Protein AF-A0A3D5URF9-F1 (afdb_monomer_lite)

Structure (mmCIF, N/CA/C/O backbone):
data_AF-A0A3D5URF9-F1
#
_entry.id   AF-A0A3D5URF9-F1
#
loop_
_atom_site.group_PDB
_atom_site.id
_atom_site.type_symbol
_atom_site.label_atom_id
_atom_site.label_alt_id
_atom_site.label_comp_id
_atom_site.label_asym_id
_atom_site.label_entity_id
_atom_site.label_seq_id
_atom_site.pdbx_PDB_ins_code
_atom_site.Cartn_x
_atom_site.Cartn_y
_atom_site.Cartn_z
_atom_site.occupancy
_atom_site.B_iso_or_equiv
_atom_site.auth_seq_id
_atom_site.auth_comp_id
_atom_site.auth_asym_id
_atom_site.auth_atom_id
_atom_site.pdbx_PDB_model_num
ATOM 1 N N . MET A 1 1 ? 2.522 15.341 -40.244 1.00 49.84 1 MET A N 1
ATOM 2 C CA . MET A 1 1 ? 2.214 15.568 -38.813 1.00 49.84 1 MET A CA 1
ATOM 3 C C . MET A 1 1 ? 0.710 15.482 -38.641 1.00 49.84 1 MET A C 1
ATOM 5 O O . MET A 1 1 ? 0.013 16.222 -39.317 1.00 49.84 1 MET A O 1
ATOM 9 N N . ILE A 1 2 ? 0.209 14.533 -37.845 1.00 49.81 2 ILE A N 1
ATOM 10 C CA . ILE A 1 2 ? -1.231 14.261 -37.708 1.00 49.81 2 ILE A CA 1
ATOM 11 C C . ILE A 1 2 ? -1.767 15.068 -36.507 1.00 49.81 2 ILE A C 1
ATOM 13 O O . ILE A 1 2 ? -1.452 14.713 -35.372 1.00 49.81 2 ILE A O 1
ATOM 17 N N . PRO A 1 3 ? -2.561 16.136 -36.717 1.00 61.56 3 PRO A N 1
ATOM 18 C CA . PRO A 1 3 ? -3.040 17.030 -35.650 1.00 61.56 3 PRO A CA 1
ATOM 19 C C . PRO A 1 3 ? -4.045 16.375 -34.685 1.00 61.56 3 PRO A C 1
ATOM 21 O O . PRO A 1 3 ? -4.420 16.955 -33.670 1.00 61.56 3 PRO A O 1
ATOM 24 N N . THR A 1 4 ? -4.486 15.152 -34.976 1.00 57.72 4 THR A N 1
ATOM 25 C CA . THR A 1 4 ? -5.473 14.411 -34.183 1.00 57.72 4 THR A CA 1
ATOM 26 C C . THR A 1 4 ? -4.904 13.828 -32.887 1.00 57.72 4 THR A C 1
ATOM 28 O O . THR A 1 4 ? -5.663 13.595 -31.950 1.00 57.72 4 THR A O 1
ATOM 31 N N . LEU A 1 5 ? -3.583 13.620 -32.804 1.00 57.41 5 LEU A N 1
ATOM 32 C CA . LEU A 1 5 ? -2.937 13.103 -31.590 1.00 57.41 5 LEU A CA 1
ATOM 33 C C . LEU A 1 5 ? -2.940 14.132 -30.453 1.00 57.41 5 LEU A C 1
ATOM 35 O O . LEU A 1 5 ? -3.141 13.760 -29.301 1.00 57.41 5 LEU A O 1
ATOM 39 N N . ASP A 1 6 ? -2.817 15.421 -30.769 1.00 55.44 6 ASP A N 1
ATOM 40 C CA . ASP A 1 6 ? -2.717 16.495 -29.771 1.00 55.44 6 ASP A CA 1
ATOM 41 C C . ASP A 1 6 ? -4.000 16.628 -28.920 1.00 55.44 6 ASP A C 1
ATOM 43 O O . ASP A 1 6 ? -3.962 16.873 -27.713 1.00 55.44 6 ASP A O 1
ATOM 47 N N . ARG A 1 7 ? -5.165 16.318 -29.509 1.00 59.59 7 ARG A N 1
ATOM 48 C CA . ARG A 1 7 ? -6.448 16.263 -28.784 1.00 59.59 7 ARG A CA 1
ATOM 49 C C . ARG A 1 7 ? -6.578 15.071 -27.841 1.00 59.59 7 ARG A C 1
ATOM 51 O O . ARG A 1 7 ? -7.296 15.184 -26.849 1.00 59.59 7 ARG A O 1
ATOM 58 N N . LEU A 1 8 ? -5.899 13.957 -28.119 1.00 59.81 8 LEU A N 1
ATOM 59 C CA . LEU A 1 8 ? -5.933 12.785 -27.241 1.00 59.81 8 LEU A CA 1
ATOM 60 C C . LEU A 1 8 ? -5.170 13.051 -25.932 1.00 59.81 8 LEU A C 1
ATOM 62 O O . LEU A 1 8 ? -5.542 12.527 -24.884 1.00 59.81 8 LEU A O 1
ATOM 66 N N . PHE A 1 9 ? -4.164 13.931 -25.970 1.00 59.62 9 PHE A N 1
ATOM 67 C CA . PHE A 1 9 ? -3.407 14.361 -24.790 1.00 59.62 9 PHE A CA 1
ATOM 68 C C . PHE A 1 9 ? -4.012 15.588 -24.084 1.00 59.62 9 PHE A C 1
ATOM 70 O O . PHE A 1 9 ? -3.850 15.732 -22.872 1.00 59.62 9 PHE A O 1
ATOM 77 N N . GLY A 1 10 ? -4.769 16.436 -24.792 1.00 53.59 10 GLY A N 1
ATOM 78 C CA . GLY A 1 10 ? -5.395 17.640 -24.223 1.00 53.59 10 GLY A CA 1
ATOM 79 C C . GLY A 1 10 ? -6.567 17.386 -23.262 1.00 53.59 10 GLY A C 1
ATOM 80 O O . GLY A 1 10 ? -6.908 18.252 -22.459 1.00 53.59 10 GLY A O 1
ATOM 81 N N . ALA A 1 11 ? -7.177 16.196 -23.296 1.00 49.81 11 ALA A N 1
ATOM 82 C CA . ALA A 1 11 ? -8.325 15.838 -22.457 1.00 49.81 11 ALA A CA 1
ATOM 83 C C . ALA A 1 11 ? -7.950 15.106 -21.156 1.00 49.81 11 ALA A C 1
ATOM 85 O O . ALA A 1 11 ? -8.820 14.511 -20.511 1.00 49.81 11 ALA A O 1
ATOM 86 N N . ARG A 1 12 ? -6.686 15.179 -20.710 1.00 48.88 12 ARG A N 1
ATOM 87 C CA . ARG A 1 12 ? -6.344 14.898 -19.309 1.00 48.88 12 ARG A CA 1
ATOM 88 C C . ARG A 1 12 ? -6.907 16.045 -18.467 1.00 48.88 12 ARG A C 1
ATOM 90 O O . ARG A 1 12 ? -6.187 16.958 -18.075 1.00 48.88 12 ARG A O 1
ATOM 97 N N . ARG A 1 13 ? -8.233 16.009 -18.266 1.00 48.06 13 ARG A N 1
ATOM 98 C CA . ARG A 1 13 ? -8.995 16.849 -17.338 1.00 48.06 13 ARG A CA 1
ATOM 99 C C . ARG A 1 13 ? -8.128 17.094 -16.122 1.00 48.06 13 ARG A C 1
ATOM 101 O O . ARG A 1 13 ? -7.631 16.126 -15.549 1.00 48.06 13 ARG A O 1
ATOM 108 N N . ALA A 1 14 ? -7.971 18.373 -15.793 1.00 47.84 14 ALA A N 1
ATOM 109 C CA . ALA A 1 14 ? -7.397 18.877 -14.562 1.00 47.84 14 ALA A CA 1
ATOM 110 C C . ALA A 1 14 ? -7.662 17.883 -13.430 1.00 47.84 14 ALA A C 1
ATOM 112 O O . ALA A 1 14 ? -8.763 17.825 -12.882 1.00 47.84 14 ALA A O 1
ATOM 113 N N . ARG A 1 15 ? -6.670 17.034 -13.151 1.00 45.12 15 ARG A N 1
ATOM 1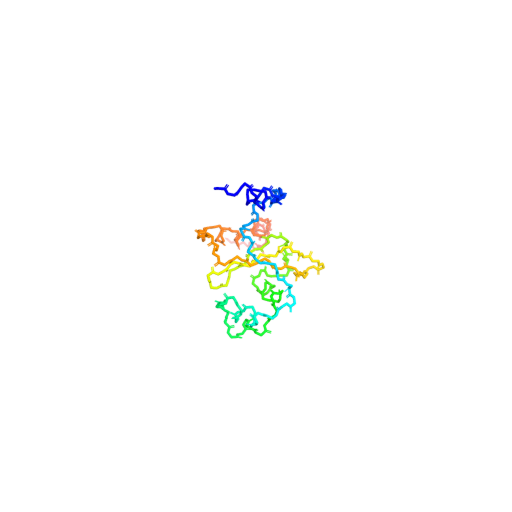14 C CA . ARG A 1 15 ? -6.699 16.156 -11.996 1.00 45.12 15 ARG A CA 1
ATOM 115 C C . ARG A 1 15 ? -6.638 17.148 -10.851 1.00 45.12 15 ARG A C 1
ATOM 117 O O . ARG A 1 15 ? -5.626 17.831 -10.691 1.00 45.12 15 ARG A O 1
ATOM 124 N N . THR A 1 16 ? -7.792 17.360 -10.217 1.00 41.47 16 THR A N 1
ATOM 125 C CA . THR A 1 16 ? -7.970 18.239 -9.069 1.00 41.47 16 THR A CA 1
ATOM 126 C C . THR A 1 16 ? -6.723 18.127 -8.225 1.00 41.47 16 THR A C 1
ATOM 128 O O . THR A 1 16 ? -6.309 17.024 -7.879 1.00 41.47 16 THR A O 1
ATOM 131 N N . ARG A 1 17 ? -6.083 19.269 -7.992 1.00 40.28 17 ARG A N 1
ATOM 132 C CA . ARG A 1 17 ? -4.872 19.418 -7.198 1.00 40.28 17 ARG A CA 1
ATOM 133 C C . ARG A 1 17 ? -5.211 19.065 -5.748 1.00 40.28 17 ARG A C 1
ATOM 135 O O . ARG A 1 17 ? -5.317 19.936 -4.894 1.00 40.28 17 ARG A O 1
ATOM 142 N N . THR A 1 18 ? -5.443 17.787 -5.472 1.00 38.59 18 THR A N 1
ATOM 143 C CA . THR A 1 18 ? -5.595 17.228 -4.136 1.00 38.59 18 THR A CA 1
ATOM 144 C C . THR A 1 18 ? -4.195 17.046 -3.580 1.00 38.59 18 THR A C 1
ATOM 146 O O . THR A 1 18 ? -3.589 15.985 -3.678 1.00 38.59 18 THR A O 1
ATOM 149 N N . LYS A 1 19 ? -3.679 18.168 -3.068 1.00 41.72 19 LYS A N 1
ATOM 150 C CA . LYS A 1 19 ? -2.783 18.245 -1.914 1.00 41.72 19 LYS A CA 1
ATOM 151 C C . LYS A 1 19 ? -1.756 17.108 -1.850 1.00 41.72 19 LYS A C 1
ATOM 153 O O . LYS A 1 19 ? -1.945 16.172 -1.089 1.00 41.72 19 LYS A O 1
ATOM 158 N N . ASP A 1 20 ? -0.706 17.217 -2.661 1.00 46.34 20 ASP A N 1
ATOM 159 C CA . ASP A 1 20 ? 0.564 16.488 -2.509 1.00 46.34 20 ASP A CA 1
ATOM 160 C C . ASP A 1 20 ? 0.418 14.997 -2.141 1.00 46.34 20 ASP A C 1
ATOM 162 O O . ASP A 1 20 ? 1.109 14.448 -1.281 1.00 46.34 20 ASP A O 1
ATOM 166 N N . THR A 1 21 ? -0.560 14.338 -2.762 1.00 48.16 21 THR A N 1
ATOM 167 C CA . THR A 1 21 ? -0.623 12.883 -2.805 1.00 48.16 21 THR A CA 1
ATOM 168 C C . THR A 1 21 ? 0.376 12.497 -3.887 1.00 48.16 21 THR A C 1
ATOM 170 O O . THR A 1 21 ? 0.253 12.961 -5.016 1.00 48.16 21 THR A O 1
ATOM 173 N N . GLY A 1 22 ? 1.438 11.783 -3.513 1.00 56.84 22 GLY A N 1
ATOM 174 C CA . GLY A 1 22 ? 2.505 11.365 -4.419 1.00 56.84 22 GLY A CA 1
ATOM 175 C C . GLY A 1 22 ? 1.935 10.641 -5.635 1.00 56.84 22 GLY A C 1
ATOM 176 O O . GLY A 1 22 ? 0.751 10.302 -5.665 1.00 56.84 22 GLY A O 1
ATOM 177 N N . THR A 1 23 ? 2.756 10.449 -6.658 1.00 66.62 23 THR A N 1
ATOM 178 C CA . THR A 1 23 ? 2.340 9.778 -7.891 1.00 66.62 23 THR A CA 1
ATOM 179 C C . THR A 1 23 ? 1.649 8.454 -7.556 1.00 66.62 23 THR A C 1
ATOM 181 O O . THR A 1 23 ? 2.213 7.602 -6.891 1.00 66.62 23 THR A O 1
ATOM 184 N N . VAL A 1 24 ? 0.383 8.306 -7.948 1.00 80.25 24 VAL A N 1
ATOM 185 C CA . VAL A 1 24 ? -0.342 7.036 -7.837 1.00 80.25 24 VAL A CA 1
ATOM 186 C C . VAL A 1 24 ? -0.478 6.484 -9.241 1.00 80.25 24 VAL A C 1
ATOM 188 O O . VAL A 1 24 ? -1.175 7.080 -10.071 1.00 80.25 24 VAL A O 1
ATOM 191 N N . ASP A 1 25 ? 0.177 5.357 -9.487 1.00 84.19 25 ASP A N 1
ATOM 192 C CA . ASP A 1 25 ? 0.142 4.665 -10.771 1.00 84.19 25 ASP A CA 1
ATOM 193 C C . ASP A 1 25 ? -1.117 3.806 -10.890 1.00 84.19 25 ASP A C 1
ATOM 195 O O . ASP A 1 25 ? -1.804 3.835 -11.914 1.00 84.19 25 ASP A O 1
ATOM 199 N N . PHE A 1 26 ? -1.468 3.093 -9.815 1.00 88.25 26 PHE A N 1
ATOM 200 C CA . PHE A 1 26 ? -2.616 2.185 -9.785 1.00 88.25 26 PHE A CA 1
ATOM 201 C C . PHE A 1 26 ? -3.461 2.373 -8.529 1.00 88.25 26 PHE A C 1
ATOM 203 O O . PHE A 1 26 ? -2.952 2.712 -7.465 1.00 88.25 26 PHE A O 1
ATOM 210 N N . VAL A 1 27 ? -4.764 2.121 -8.653 1.00 90.69 27 VAL A N 1
ATOM 211 C CA . VAL A 1 27 ? -5.703 2.081 -7.527 1.00 90.69 27 VAL A CA 1
ATOM 212 C C . VAL A 1 27 ? -6.213 0.656 -7.391 1.00 90.69 27 VAL A C 1
ATOM 214 O O . VAL A 1 27 ? -6.736 0.093 -8.350 1.00 90.69 27 VAL A O 1
ATOM 217 N N . LEU A 1 28 ? -6.041 0.086 -6.205 1.00 90.94 28 LEU A N 1
ATOM 218 C CA . LEU A 1 28 ? -6.394 -1.284 -5.862 1.00 90.94 28 LEU A CA 1
ATOM 219 C C . LEU A 1 28 ? -7.408 -1.290 -4.716 1.00 90.94 28 LEU A C 1
ATOM 221 O O . LEU A 1 28 ? -7.416 -0.391 -3.873 1.00 90.94 28 LEU A O 1
ATOM 225 N N . GLU A 1 29 ? -8.244 -2.323 -4.669 1.00 92.94 29 GLU A N 1
ATOM 226 C CA . GLU A 1 29 ? -9.151 -2.553 -3.544 1.00 92.94 29 GLU A CA 1
ATOM 227 C C . GLU A 1 29 ? -8.361 -2.993 -2.305 1.00 92.94 29 GLU A C 1
ATOM 229 O O . GLU A 1 29 ? -7.442 -3.809 -2.392 1.00 92.94 29 GLU A O 1
ATOM 234 N N . GLY A 1 30 ? -8.739 -2.501 -1.127 1.00 89.06 30 GLY A N 1
ATOM 235 C CA . GLY A 1 30 ? -8.097 -2.868 0.138 1.00 89.06 30 GLY A CA 1
ATOM 236 C C . GLY A 1 30 ? -8.255 -4.350 0.485 1.00 89.06 30 GLY A C 1
ATOM 237 O O . GLY A 1 30 ? -7.419 -4.922 1.180 1.00 89.06 30 GLY A O 1
ATOM 238 N N . THR A 1 31 ? -9.285 -5.003 -0.055 1.00 92.69 31 THR A N 1
ATOM 239 C CA . THR A 1 31 ? -9.506 -6.448 0.075 1.00 92.69 31 THR A CA 1
ATOM 240 C C . THR A 1 31 ? -8.649 -7.281 -0.880 1.00 92.69 31 THR A C 1
ATOM 242 O O . THR A 1 31 ? -8.715 -8.508 -0.825 1.00 92.69 31 THR A O 1
ATOM 245 N N . ALA A 1 32 ? -7.867 -6.659 -1.771 1.00 90.88 32 ALA A N 1
ATOM 246 C CA . ALA A 1 32 ? -6.964 -7.384 -2.655 1.00 90.88 32 ALA A CA 1
ATOM 247 C C . ALA A 1 32 ? -5.887 -8.121 -1.844 1.00 90.88 32 ALA A C 1
ATOM 249 O O . ALA A 1 32 ? -5.355 -7.593 -0.865 1.00 90.88 32 ALA A O 1
ATOM 250 N N . SER A 1 33 ? -5.569 -9.346 -2.264 1.00 91.75 33 SER A N 1
ATOM 251 C CA . SER A 1 33 ? -4.516 -10.159 -1.651 1.00 91.75 33 SER A CA 1
ATOM 252 C C . SER A 1 33 ? -3.141 -9.547 -1.915 1.00 91.75 33 SER A C 1
ATOM 254 O O . SER A 1 33 ? -2.809 -9.252 -3.065 1.00 91.75 33 SER A O 1
ATOM 256 N N . ALA A 1 34 ? -2.322 -9.411 -0.868 1.00 88.25 34 ALA A N 1
ATOM 257 C CA . ALA A 1 34 ? -0.951 -8.936 -0.999 1.00 88.25 34 ALA A CA 1
ATOM 258 C C . ALA A 1 34 ? -0.107 -9.872 -1.876 1.00 88.25 34 ALA A C 1
ATOM 260 O O . ALA A 1 34 ? 0.668 -9.375 -2.687 1.00 88.25 34 ALA A O 1
ATOM 261 N N . ALA A 1 35 ? -0.305 -11.196 -1.800 1.00 87.50 35 ALA A N 1
ATOM 262 C CA . ALA A 1 35 ? 0.356 -12.162 -2.684 1.00 87.50 35 ALA A CA 1
ATOM 263 C C . ALA A 1 35 ? 0.069 -11.892 -4.169 1.00 87.50 35 ALA A C 1
ATOM 265 O O . ALA A 1 35 ? 0.992 -11.775 -4.967 1.00 87.50 35 ALA A O 1
ATOM 266 N N . LEU A 1 36 ? -1.202 -11.705 -4.535 1.00 87.44 36 LEU A N 1
ATOM 267 C CA . LEU A 1 36 ? -1.582 -11.434 -5.924 1.00 87.44 36 LEU A CA 1
ATOM 268 C C . LEU A 1 36 ? -0.992 -10.109 -6.423 1.00 87.44 36 LEU A C 1
ATOM 270 O O . LEU A 1 36 ? -0.527 -10.018 -7.556 1.00 87.44 36 LEU A O 1
ATOM 274 N N . VAL A 1 37 ? -0.987 -9.077 -5.579 1.00 86.69 37 VAL A N 1
ATOM 275 C CA . VAL A 1 37 ? -0.388 -7.780 -5.924 1.00 86.69 37 VAL A CA 1
ATOM 276 C C . VAL A 1 37 ? 1.138 -7.905 -6.032 1.00 86.69 37 VAL A C 1
ATOM 278 O O . VAL A 1 37 ? 1.732 -7.314 -6.931 1.00 86.69 37 VAL A O 1
ATOM 281 N N . ALA A 1 38 ? 1.770 -8.713 -5.177 1.00 85.25 38 ALA A N 1
ATOM 282 C CA . ALA A 1 38 ? 3.190 -9.042 -5.259 1.00 85.25 38 ALA A CA 1
ATOM 283 C C . ALA A 1 38 ? 3.544 -9.676 -6.602 1.00 85.25 38 ALA A C 1
ATOM 285 O O . ALA A 1 38 ? 4.499 -9.248 -7.243 1.00 85.25 38 ALA A O 1
ATOM 286 N N . ASP A 1 39 ? 2.751 -10.647 -7.040 1.00 82.25 39 ASP A N 1
ATOM 287 C CA . ASP A 1 39 ? 3.012 -11.399 -8.262 1.00 82.25 39 ASP A CA 1
ATOM 288 C C . ASP A 1 39 ? 2.749 -10.555 -9.518 1.00 82.25 39 ASP A C 1
ATOM 290 O O . ASP A 1 39 ? 3.510 -10.625 -10.481 1.00 82.25 39 ASP A O 1
ATOM 294 N N . LEU A 1 40 ? 1.705 -9.716 -9.504 1.00 83.56 40 LEU A N 1
ATOM 295 C CA . LEU A 1 40 ? 1.354 -8.858 -10.642 1.00 83.56 40 LEU A CA 1
ATOM 296 C C . LEU A 1 40 ? 2.295 -7.666 -10.820 1.00 83.56 40 LEU A C 1
ATOM 298 O O . LEU A 1 40 ? 2.591 -7.287 -11.952 1.00 83.56 40 LEU A O 1
ATOM 302 N N . TYR A 1 41 ? 2.730 -7.056 -9.718 1.00 82.44 41 TYR A N 1
ATOM 303 C CA . TYR A 1 41 ? 3.498 -5.809 -9.747 1.00 82.44 41 TYR A CA 1
ATOM 304 C C . TYR A 1 41 ? 4.958 -5.980 -9.310 1.00 82.44 41 TYR A C 1
ATOM 306 O O . TYR A 1 41 ? 5.706 -5.007 -9.293 1.00 82.44 41 TYR A O 1
ATOM 314 N N . GLY A 1 42 ? 5.384 -7.201 -8.973 1.00 77.00 42 GLY A N 1
ATOM 315 C CA . GLY A 1 42 ? 6.753 -7.501 -8.552 1.00 77.00 42 GLY A CA 1
ATOM 316 C C . GLY A 1 42 ? 7.096 -6.969 -7.159 1.00 77.00 42 GLY A C 1
ATOM 317 O O . GLY A 1 42 ? 8.235 -6.567 -6.917 1.00 77.00 42 GLY A O 1
ATOM 318 N N . LEU A 1 43 ? 6.123 -6.917 -6.243 1.00 78.75 43 LEU A N 1
ATOM 319 C CA . LEU A 1 43 ? 6.337 -6.351 -4.908 1.00 78.75 43 LEU A CA 1
ATOM 320 C C . LEU A 1 43 ? 7.048 -7.350 -3.991 1.00 78.75 43 LEU A C 1
ATOM 322 O O . LEU A 1 43 ? 6.662 -8.513 -3.885 1.00 78.75 43 LEU A O 1
ATOM 326 N N . ALA A 1 44 ? 8.065 -6.875 -3.276 1.00 77.50 44 ALA A N 1
ATOM 327 C CA . ALA A 1 44 ? 8.791 -7.668 -2.291 1.00 77.50 44 ALA A CA 1
ATOM 328 C C . ALA A 1 44 ? 8.067 -7.627 -0.934 1.00 77.50 44 ALA A C 1
ATOM 330 O O . ALA A 1 44 ? 8.431 -6.842 -0.059 1.00 77.50 44 ALA A O 1
ATOM 331 N N . PHE A 1 45 ? 7.013 -8.434 -0.798 1.00 78.19 45 PHE A N 1
ATOM 332 C CA . PHE A 1 45 ? 6.404 -8.753 0.496 1.00 78.19 45 PHE A CA 1
ATOM 333 C C . PHE A 1 45 ? 7.081 -9.975 1.116 1.00 78.19 45 PHE A C 1
ATOM 335 O O . PHE A 1 45 ? 7.392 -10.942 0.406 1.00 78.19 45 PHE A O 1
ATOM 342 N N .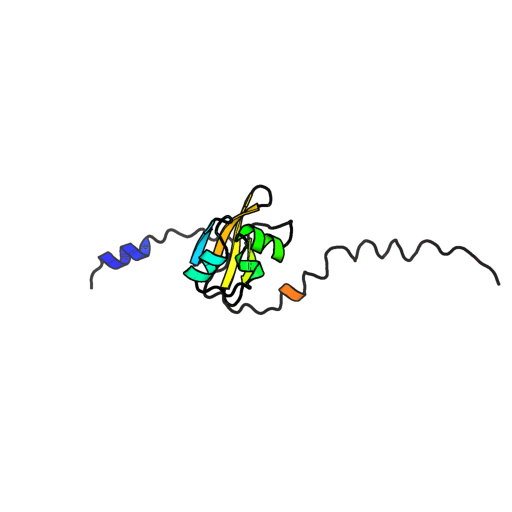 GLU A 1 46 ? 7.240 -9.954 2.437 1.00 81.69 46 GLU A N 1
ATOM 343 C CA . GLU A 1 46 ? 7.668 -11.131 3.193 1.00 81.69 46 GLU A CA 1
ATOM 344 C C . GLU A 1 46 ? 6.593 -12.230 3.150 1.00 81.69 46 GLU A C 1
ATOM 346 O O . GLU A 1 46 ? 5.425 -11.974 2.835 1.00 81.69 46 GLU A O 1
ATOM 351 N N . ALA A 1 47 ? 6.976 -13.474 3.443 1.00 78.31 47 ALA A N 1
ATOM 352 C CA . ALA A 1 47 ? 6.066 -14.618 3.361 1.00 78.31 47 ALA A CA 1
ATOM 353 C C . ALA A 1 47 ? 4.832 -14.439 4.263 1.00 78.31 47 ALA A C 1
ATOM 355 O O . ALA A 1 47 ? 3.713 -14.708 3.836 1.00 78.31 47 ALA A O 1
ATOM 356 N N . GLU A 1 48 ? 5.029 -13.892 5.461 1.00 79.25 48 GLU A N 1
ATOM 357 C CA . GLU A 1 48 ? 3.973 -13.616 6.435 1.00 79.25 48 GLU A CA 1
ATOM 358 C C . GLU A 1 48 ? 3.064 -12.455 5.996 1.00 79.25 48 GLU A C 1
ATOM 360 O O . GLU A 1 48 ? 1.884 -12.412 6.333 1.00 79.25 48 GLU A O 1
ATOM 365 N N . GLU A 1 49 ? 3.595 -11.501 5.226 1.00 81.69 49 GLU A N 1
ATOM 366 C CA . GLU A 1 49 ? 2.836 -10.349 4.726 1.00 81.69 49 GLU A CA 1
ATOM 367 C C . GLU A 1 49 ? 1.987 -10.713 3.499 1.00 81.69 49 GLU A C 1
ATOM 369 O O . GLU A 1 49 ? 0.937 -10.112 3.274 1.00 81.69 49 GLU A O 1
ATOM 374 N N . ARG A 1 50 ? 2.414 -11.713 2.717 1.00 84.50 50 ARG A N 1
ATOM 375 C CA . ARG A 1 50 ? 1.700 -12.198 1.525 1.00 84.50 50 ARG A CA 1
ATOM 376 C C . ARG A 1 50 ? 0.345 -12.829 1.837 1.00 84.50 50 ARG A C 1
ATOM 378 O O . ARG A 1 50 ? -0.545 -12.789 0.987 1.00 84.50 50 ARG A O 1
ATOM 385 N N . GLU A 1 51 ? 0.180 -13.381 3.035 1.00 86.81 51 GLU A N 1
ATOM 386 C CA . GLU A 1 51 ? -1.084 -13.968 3.495 1.00 86.81 51 GLU A CA 1
ATOM 387 C C . GLU A 1 51 ? -2.155 -12.908 3.812 1.00 86.81 51 GLU A C 1
ATOM 389 O O . GLU A 1 51 ? -3.336 -13.234 3.935 1.00 86.81 51 GLU A O 1
ATOM 394 N N . LEU A 1 52 ? -1.764 -11.633 3.915 1.00 90.62 52 LEU A N 1
ATOM 395 C CA . LEU A 1 52 ? -2.649 -10.530 4.276 1.00 90.62 52 LEU A CA 1
ATOM 396 C C . LEU A 1 52 ? -3.340 -9.906 3.056 1.00 90.62 52 LEU A C 1
ATOM 398 O O . LEU A 1 52 ? -2.884 -9.990 1.911 1.00 90.62 52 LEU A O 1
ATOM 402 N N . THR A 1 53 ? -4.441 -9.201 3.311 1.00 93.44 53 THR A N 1
ATOM 403 C CA . THR A 1 53 ? -4.969 -8.219 2.353 1.00 93.44 53 THR A CA 1
ATOM 404 C C . THR A 1 53 ? -4.156 -6.926 2.406 1.00 93.44 53 THR A C 1
ATOM 406 O O . THR A 1 53 ? -3.474 -6.649 3.397 1.00 93.44 53 THR A O 1
ATOM 409 N N . LEU A 1 54 ? -4.249 -6.085 1.372 1.00 90.69 54 LEU A N 1
ATOM 410 C CA . LEU A 1 54 ? -3.611 -4.763 1.389 1.00 90.69 54 LEU A CA 1
ATOM 411 C C . LEU A 1 54 ? -4.064 -3.924 2.592 1.00 90.69 54 LEU A C 1
ATOM 413 O O . LEU A 1 54 ? -3.252 -3.245 3.214 1.00 90.69 54 LEU A O 1
ATOM 417 N N . GLU A 1 55 ? -5.342 -3.999 2.952 1.00 92.12 55 GLU A N 1
ATOM 418 C CA . GLU A 1 55 ? -5.901 -3.335 4.126 1.00 92.12 55 GLU A CA 1
ATOM 419 C C . GLU A 1 55 ? -5.242 -3.824 5.422 1.00 92.12 55 GLU A C 1
ATOM 421 O O . GLU A 1 55 ? -4.745 -3.012 6.205 1.00 92.12 55 GLU A O 1
ATOM 426 N N . GLN A 1 56 ? -5.170 -5.141 5.620 1.00 91.12 56 GLN A N 1
ATOM 427 C CA . GLN A 1 56 ? -4.578 -5.747 6.813 1.00 91.12 56 GLN A CA 1
ATOM 428 C C . GLN A 1 56 ? -3.082 -5.451 6.908 1.00 91.12 56 GLN A C 1
ATOM 430 O O . GLN A 1 56 ? -2.579 -5.146 7.989 1.00 91.12 56 GLN A O 1
ATOM 435 N N . PHE A 1 57 ? -2.381 -5.485 5.776 1.00 90.12 57 PHE A N 1
ATOM 436 C CA . PHE A 1 57 ? -0.977 -5.109 5.685 1.00 90.12 57 PHE A CA 1
ATOM 437 C C . PHE A 1 57 ? -0.760 -3.628 6.035 1.00 90.12 57 PHE A C 1
ATOM 439 O O . PHE A 1 57 ? 0.132 -3.276 6.808 1.00 90.12 57 PHE A O 1
ATOM 446 N N . MET A 1 58 ? -1.591 -2.724 5.511 1.00 89.31 58 MET A N 1
ATOM 447 C CA . MET A 1 58 ? -1.497 -1.310 5.871 1.00 89.31 58 MET A CA 1
ATOM 448 C C . MET A 1 58 ? -1.797 -1.102 7.358 1.00 89.31 58 MET A C 1
ATOM 450 O O . MET A 1 58 ? -1.084 -0.345 8.018 1.00 89.31 58 MET A O 1
ATOM 454 N N . ARG A 1 59 ? -2.788 -1.813 7.908 1.00 89.38 59 ARG A N 1
ATOM 455 C CA . ARG A 1 59 ? -3.162 -1.778 9.330 1.00 89.38 59 ARG A CA 1
ATOM 456 C C . ARG A 1 59 ? -2.065 -2.309 10.240 1.00 89.38 59 ARG A C 1
ATOM 458 O O . ARG A 1 59 ? -1.801 -1.697 11.275 1.00 89.38 59 ARG A O 1
ATOM 465 N N . SER A 1 60 ? -1.394 -3.396 9.867 1.00 87.94 60 SER A N 1
ATOM 466 C CA . SER A 1 60 ? -0.278 -3.936 10.652 1.00 87.94 60 SER A CA 1
ATOM 467 C C . SER A 1 60 ? 0.884 -2.941 10.728 1.00 87.94 60 SER A C 1
ATOM 469 O O . SER A 1 60 ? 1.542 -2.835 11.763 1.00 87.94 60 SER A O 1
ATOM 471 N N . ARG A 1 61 ? 1.094 -2.150 9.668 1.00 85.50 61 ARG A N 1
ATOM 472 C CA . ARG A 1 61 ? 2.236 -1.237 9.550 1.00 85.50 61 ARG A CA 1
ATOM 473 C C . ARG A 1 61 ? 1.986 0.182 10.059 1.00 85.50 61 ARG A C 1
ATOM 475 O O . ARG A 1 61 ? 2.908 0.817 10.570 1.00 85.50 61 ARG A O 1
ATOM 482 N N . LEU A 1 62 ? 0.771 0.701 9.897 1.00 85.31 62 LEU A N 1
ATOM 483 C CA . LEU A 1 62 ? 0.385 2.068 10.276 1.00 85.31 62 LEU A CA 1
ATOM 484 C C . LEU A 1 62 ? -0.385 2.123 11.606 1.00 85.31 62 LEU A C 1
ATOM 486 O O . LEU A 1 62 ? -0.442 3.178 12.239 1.00 85.31 62 LEU A O 1
ATOM 490 N N . GLY A 1 63 ? -0.925 0.991 12.061 1.00 85.25 63 GLY A N 1
ATOM 491 C CA . GLY A 1 63 ? -1.736 0.883 13.269 1.00 85.25 63 GLY A CA 1
ATOM 492 C C . GLY A 1 63 ? -3.238 0.998 12.998 1.00 85.25 63 GLY A C 1
ATOM 493 O O . GLY A 1 63 ? -3.702 0.884 11.868 1.00 85.25 63 GLY A O 1
ATOM 494 N N . LYS A 1 64 ? -4.019 1.195 14.067 1.00 77.56 64 LYS A N 1
ATOM 495 C CA . LYS A 1 64 ? -5.494 1.204 14.013 1.00 77.56 64 LYS A CA 1
ATOM 496 C C . LYS A 1 64 ? -6.094 2.518 13.490 1.00 77.56 64 LYS A C 1
ATOM 498 O O . LYS A 1 64 ? -7.209 2.498 12.987 1.00 77.56 64 LYS A O 1
ATOM 503 N N . ASP A 1 65 ? -5.364 3.628 13.587 1.00 83.06 65 ASP A N 1
ATOM 504 C CA . ASP A 1 65 ? -5.830 4.972 13.213 1.00 83.06 65 ASP A CA 1
ATOM 505 C C . ASP A 1 65 ? -5.341 5.392 11.819 1.00 83.06 65 ASP A C 1
ATOM 507 O O . ASP A 1 65 ? -4.722 6.449 11.663 1.00 83.06 65 ASP A O 1
ATOM 511 N N . ILE A 1 66 ? -5.583 4.558 10.805 1.00 85.25 66 ILE A N 1
ATOM 512 C CA . ILE A 1 66 ? -5.223 4.897 9.422 1.00 85.25 66 ILE A CA 1
ATOM 513 C C . ILE A 1 66 ? -6.138 6.002 8.909 1.00 85.25 66 ILE A C 1
ATOM 515 O O . ILE A 1 66 ? -7.359 5.948 9.066 1.00 85.25 66 ILE A O 1
ATOM 519 N N . LYS A 1 67 ? -5.540 6.993 8.256 1.00 85.88 67 LYS A N 1
ATOM 520 C CA . LYS A 1 67 ? -6.236 8.092 7.596 1.00 85.88 67 LYS A CA 1
ATOM 521 C C . LYS A 1 67 ? -5.943 8.093 6.106 1.00 85.88 67 LYS A C 1
ATOM 523 O O . LYS A 1 67 ? -4.921 7.592 5.640 1.00 85.88 67 LYS A O 1
ATOM 528 N N . GLU A 1 68 ? -6.852 8.700 5.356 1.00 86.69 68 GLU A N 1
ATOM 529 C CA . GLU A 1 68 ? -6.620 8.980 3.943 1.00 86.69 68 GLU A CA 1
ATOM 530 C C . GLU A 1 68 ? -5.341 9.816 3.774 1.00 86.69 68 GLU A C 1
ATOM 532 O O . GLU A 1 68 ? -5.110 10.795 4.487 1.00 86.69 68 GLU A O 1
ATOM 537 N N . GLY A 1 69 ? -4.498 9.401 2.834 1.00 83.69 69 GLY A N 1
ATOM 538 C CA . GLY A 1 69 ? -3.179 9.963 2.569 1.00 83.69 69 GLY A CA 1
ATOM 539 C C . GLY A 1 69 ? -2.028 9.288 3.318 1.00 83.69 69 GLY A C 1
ATOM 540 O O . GLY A 1 69 ? -0.875 9.562 2.978 1.00 83.69 69 GLY A O 1
ATOM 541 N N . ASP A 1 70 ? -2.292 8.401 4.284 1.00 85.06 70 ASP A N 1
ATOM 542 C CA . ASP A 1 70 ? -1.221 7.691 4.985 1.00 85.06 70 ASP A CA 1
ATOM 543 C C . ASP A 1 70 ? -0.462 6.754 4.041 1.00 85.06 70 ASP A C 1
ATOM 545 O O . ASP A 1 70 ? -1.054 6.052 3.218 1.00 85.06 70 ASP A O 1
ATOM 549 N N . ARG A 1 71 ? 0.871 6.736 4.184 1.00 86.75 71 ARG A N 1
ATOM 550 C CA . ARG A 1 71 ? 1.772 5.987 3.301 1.00 86.75 71 ARG A CA 1
ATOM 551 C C . ARG A 1 71 ? 2.634 4.979 4.035 1.00 86.75 71 ARG A C 1
ATOM 553 O O . ARG A 1 71 ? 3.321 5.280 5.022 1.00 86.75 71 ARG A O 1
ATOM 560 N N . THR A 1 72 ? 2.706 3.795 3.455 1.00 86.88 72 THR A N 1
ATOM 561 C CA . THR A 1 72 ? 3.670 2.765 3.815 1.00 86.88 72 THR A CA 1
ATOM 562 C C . THR A 1 72 ? 4.485 2.356 2.589 1.00 86.88 72 THR A C 1
ATOM 564 O O . THR A 1 72 ? 4.123 2.669 1.462 1.00 86.88 72 THR A O 1
ATOM 567 N N . ARG A 1 73 ? 5.634 1.720 2.807 1.00 84.44 73 ARG A N 1
ATOM 568 C CA . ARG A 1 73 ? 6.530 1.257 1.741 1.00 84.44 73 ARG A CA 1
ATOM 569 C C . ARG A 1 73 ? 6.733 -0.239 1.910 1.00 84.44 73 ARG A C 1
ATOM 571 O O . ARG A 1 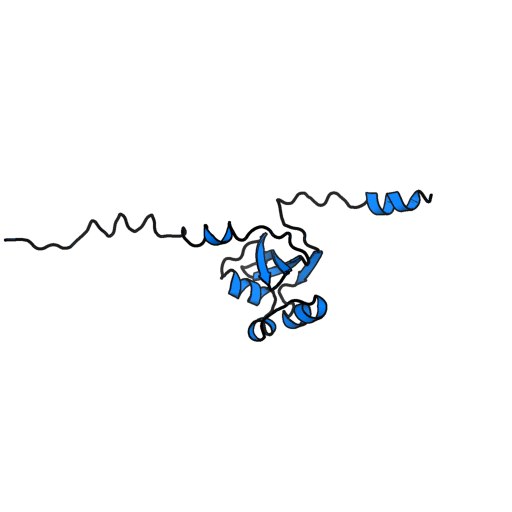73 ? 6.918 -0.680 3.044 1.00 84.44 73 ARG A O 1
ATOM 578 N N . VAL A 1 74 ? 6.726 -0.979 0.809 1.00 82.50 74 VAL A N 1
ATOM 579 C CA . VAL A 1 74 ? 7.125 -2.389 0.772 1.00 82.50 74 VAL A CA 1
ATOM 580 C C . VAL A 1 74 ? 8.151 -2.557 -0.338 1.00 82.50 74 VAL A C 1
ATOM 582 O O . VAL A 1 74 ? 7.924 -2.129 -1.466 1.00 82.50 74 VAL A O 1
ATOM 585 N N . GLY A 1 75 ? 9.331 -3.073 0.004 1.00 79.06 75 GLY A N 1
ATOM 586 C CA . GLY A 1 75 ? 10.480 -3.056 -0.900 1.00 79.06 75 GLY A CA 1
ATOM 587 C C . GLY A 1 75 ? 10.724 -1.668 -1.515 1.00 79.06 75 GLY A C 1
ATOM 588 O O . GLY A 1 75 ? 10.961 -0.690 -0.799 1.00 79.06 75 GLY A O 1
ATOM 589 N N . GLY A 1 76 ? 10.650 -1.603 -2.848 1.00 77.62 76 GLY A N 1
ATOM 590 C CA . GLY A 1 76 ? 10.835 -0.386 -3.643 1.00 77.62 76 GLY A CA 1
ATOM 591 C C . GLY A 1 76 ? 9.575 0.447 -3.894 1.00 77.62 76 GLY A C 1
ATOM 592 O O . GLY A 1 76 ? 9.707 1.562 -4.377 1.00 77.62 76 GLY A O 1
ATOM 593 N N . VAL A 1 77 ? 8.380 -0.033 -3.542 1.00 83.31 77 VAL A N 1
ATOM 594 C CA . VAL A 1 77 ? 7.109 0.617 -3.912 1.00 83.31 77 VAL A CA 1
ATOM 595 C C . VAL A 1 77 ? 6.431 1.302 -2.734 1.00 83.31 77 VAL A C 1
ATOM 597 O O . VAL A 1 77 ? 6.580 0.881 -1.581 1.00 83.31 77 VAL A O 1
ATOM 600 N N . ALA A 1 78 ? 5.647 2.346 -3.000 1.00 87.06 78 ALA A N 1
ATOM 601 C CA . ALA A 1 78 ? 4.841 3.003 -1.976 1.00 87.06 78 ALA A CA 1
ATOM 602 C C . ALA A 1 78 ? 3.355 2.650 -2.113 1.00 87.06 78 ALA A C 1
ATOM 604 O O . ALA A 1 78 ? 2.789 2.599 -3.201 1.00 87.06 78 ALA A O 1
ATOM 605 N N . LEU A 1 79 ? 2.725 2.417 -0.966 1.00 88.38 79 LEU A N 1
ATOM 606 C CA . LEU A 1 79 ? 1.301 2.153 -0.820 1.00 88.38 79 LEU A CA 1
ATOM 607 C C . LEU A 1 79 ? 0.677 3.311 -0.044 1.00 88.38 79 LEU A C 1
ATOM 609 O O . LEU A 1 79 ? 1.152 3.659 1.040 1.00 88.38 79 LEU A O 1
ATOM 613 N N . THR A 1 80 ? -0.390 3.895 -0.581 1.00 90.38 80 THR A N 1
ATOM 614 C CA . THR A 1 80 ? -1.088 5.049 0.001 1.00 90.38 80 THR A CA 1
ATOM 615 C C . THR A 1 80 ? -2.549 4.707 0.263 1.00 90.38 80 THR A C 1
ATOM 617 O O . THR A 1 80 ? -3.231 4.238 -0.640 1.00 90.38 80 THR A O 1
ATOM 620 N N . ALA A 1 81 ? -3.070 4.980 1.459 1.00 90.56 81 ALA A N 1
ATOM 621 C CA . ALA A 1 81 ? -4.500 4.842 1.731 1.00 90.56 81 ALA A CA 1
ATOM 622 C C . ALA A 1 81 ? -5.250 5.971 1.015 1.00 90.56 81 ALA A C 1
ATOM 624 O O . ALA A 1 81 ? -5.158 7.126 1.419 1.00 90.56 81 ALA A O 1
ATOM 625 N N . LEU A 1 82 ? -5.970 5.665 -0.061 1.00 87.56 82 LEU A N 1
ATOM 626 C CA . LEU A 1 82 ? -6.728 6.666 -0.820 1.00 87.56 82 LEU A CA 1
ATOM 627 C C . LEU A 1 82 ? -8.111 6.893 -0.240 1.00 87.56 82 LEU A C 1
ATOM 629 O O . LEU A 1 82 ? -8.579 8.025 -0.203 1.00 87.56 82 LEU A O 1
ATOM 633 N N . GLN A 1 83 ? -8.746 5.814 0.209 1.00 88.06 83 GLN A N 1
ATOM 634 C CA . GLN A 1 83 ? -10.068 5.869 0.802 1.00 88.06 83 GLN A CA 1
ATOM 635 C C . GLN A 1 83 ? -10.112 5.011 2.053 1.00 88.06 83 GLN A C 1
ATOM 637 O O . GLN A 1 83 ? -9.799 3.819 2.005 1.00 88.06 83 GLN A O 1
ATOM 642 N N . VAL A 1 84 ? -10.546 5.616 3.154 1.00 89.00 84 VAL A N 1
ATOM 643 C CA . VAL A 1 84 ? -10.732 4.937 4.436 1.00 89.00 84 VAL A CA 1
ATOM 644 C C . VAL A 1 84 ? -12.172 5.148 4.880 1.00 89.00 84 VAL A C 1
ATOM 646 O O . VAL A 1 84 ? -12.643 6.280 4.953 1.00 89.00 84 VAL A O 1
ATOM 649 N N . ARG A 1 85 ? -12.887 4.064 5.181 1.00 87.44 85 ARG A N 1
ATOM 650 C CA . ARG A 1 85 ? -14.246 4.113 5.741 1.00 87.44 85 ARG A CA 1
ATOM 651 C C . ARG A 1 85 ? -14.303 3.196 6.943 1.00 87.44 85 ARG A C 1
ATOM 653 O O . ARG A 1 85 ? -13.708 2.126 6.920 1.00 87.44 85 ARG A O 1
ATOM 660 N N . ASP A 1 86 ? -14.947 3.653 8.010 1.00 85.56 86 ASP A N 1
ATOM 661 C CA . ASP A 1 86 ? -15.105 2.885 9.251 1.00 85.56 86 ASP A CA 1
ATOM 662 C C . ASP A 1 86 ? -13.774 2.353 9.827 1.00 85.56 86 ASP A C 1
ATOM 664 O O . ASP A 1 86 ? -13.704 1.291 10.442 1.00 85.56 86 ASP A O 1
ATOM 668 N N . GLY A 1 87 ? -12.680 3.094 9.603 1.00 82.31 87 GLY A N 1
ATOM 669 C CA . GLY A 1 87 ? -11.332 2.701 10.023 1.00 82.31 87 GLY A CA 1
ATOM 670 C C . GLY A 1 87 ? -10.724 1.545 9.218 1.00 82.31 87 GLY A C 1
ATOM 671 O O . GLY A 1 87 ? -9.730 0.967 9.653 1.00 82.31 87 GLY A O 1
ATOM 672 N N . ALA A 1 88 ? -11.303 1.179 8.072 1.00 87.56 88 ALA A N 1
ATOM 673 C CA . ALA A 1 88 ? -10.772 0.206 7.124 1.00 87.56 88 ALA A CA 1
ATOM 674 C C . ALA A 1 88 ? -10.373 0.887 5.810 1.00 87.56 88 ALA A C 1
ATOM 676 O O . ALA A 1 88 ? -11.079 1.754 5.287 1.00 87.56 88 ALA A O 1
ATOM 677 N N . VAL A 1 89 ? -9.217 0.498 5.272 1.00 90.00 89 VAL A N 1
ATOM 678 C CA . VAL A 1 89 ? -8.741 1.005 3.983 1.00 90.00 89 VAL A CA 1
ATOM 679 C C . VAL A 1 89 ? -9.504 0.293 2.874 1.00 90.00 89 VAL A C 1
ATOM 681 O O . VAL A 1 89 ? -9.361 -0.911 2.695 1.00 90.00 89 VAL A O 1
ATOM 684 N N . HIS A 1 90 ? -10.312 1.039 2.130 1.00 91.12 90 HIS A N 1
ATOM 685 C CA . HIS A 1 90 ? -11.075 0.516 0.997 1.00 91.12 90 HIS A CA 1
ATOM 686 C C . HIS A 1 90 ? -10.312 0.630 -0.312 1.00 91.12 90 HIS A C 1
ATOM 688 O O . HIS A 1 90 ? -10.407 -0.261 -1.145 1.00 91.12 90 HIS A O 1
ATOM 694 N N . GLN A 1 91 ? -9.544 1.704 -0.494 1.00 91.75 91 GLN A N 1
ATOM 695 C CA . GLN A 1 91 ? -8.755 1.901 -1.704 1.00 91.75 91 GLN A CA 1
ATOM 696 C C . GLN A 1 91 ? -7.311 2.215 -1.361 1.00 91.75 91 GLN A C 1
ATOM 698 O O . GLN A 1 91 ? -7.029 3.072 -0.519 1.00 91.75 91 GLN A O 1
ATOM 703 N N . VAL A 1 92 ? -6.409 1.536 -2.058 1.00 91.31 92 VAL A N 1
ATOM 704 C CA . VAL A 1 92 ? -4.966 1.651 -1.899 1.00 91.31 92 VAL A CA 1
ATOM 705 C C . VAL A 1 92 ? -4.363 2.106 -3.219 1.00 91.31 92 VAL A C 1
ATOM 707 O O . VAL A 1 92 ? -4.559 1.482 -4.257 1.00 91.31 92 VAL A O 1
ATOM 710 N N . GLY A 1 93 ? -3.637 3.214 -3.178 1.00 90.44 93 GLY A N 1
ATOM 711 C CA . GLY A 1 93 ? -2.819 3.693 -4.278 1.00 90.44 93 GLY A CA 1
ATOM 712 C C . GLY A 1 93 ? -1.469 2.994 -4.264 1.00 90.44 93 GLY A C 1
ATOM 713 O O . GLY A 1 93 ? -0.832 2.938 -3.213 1.00 90.44 93 GLY A O 1
ATOM 714 N N . LEU A 1 94 ? -1.039 2.492 -5.415 1.00 88.56 94 LEU A N 1
ATOM 715 C CA . LEU A 1 94 ? 0.277 1.911 -5.638 1.00 88.56 94 LEU A CA 1
ATOM 716 C C . LEU A 1 94 ? 1.126 2.876 -6.468 1.00 88.56 94 LEU A C 1
ATOM 718 O O . LEU A 1 94 ? 0.679 3.354 -7.511 1.00 88.56 94 LEU A O 1
ATOM 722 N N . ASP A 1 95 ? 2.337 3.124 -5.991 1.00 86.44 95 ASP A N 1
ATOM 723 C CA . ASP A 1 95 ? 3.387 3.908 -6.640 1.00 86.44 95 ASP A CA 1
ATOM 724 C C . ASP A 1 95 ? 4.588 2.983 -6.867 1.00 86.44 95 ASP A C 1
ATOM 726 O O . ASP A 1 95 ? 5.165 2.470 -5.896 1.00 86.44 95 ASP A O 1
ATOM 730 N N . LEU A 1 96 ? 4.900 2.701 -8.134 1.00 81.50 96 LEU A N 1
ATOM 731 C CA . LEU A 1 96 ? 5.942 1.744 -8.512 1.00 81.50 96 LEU A CA 1
ATOM 732 C C . LEU A 1 96 ? 7.343 2.354 -8.511 1.00 81.50 96 LEU A C 1
ATOM 734 O O . LEU A 1 96 ? 8.317 1.625 -8.326 1.00 81.50 96 LEU A O 1
ATOM 738 N N . ASP A 1 97 ? 7.439 3.666 -8.701 1.00 76.25 97 A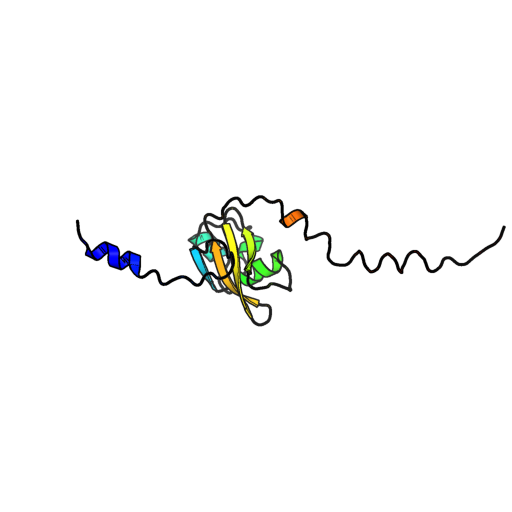SP A N 1
ATOM 739 C CA . ASP A 1 97 ? 8.699 4.404 -8.705 1.00 76.25 97 ASP A CA 1
ATOM 740 C C . ASP A 1 97 ? 8.575 5.624 -7.787 1.00 76.25 97 ASP A C 1
ATOM 742 O O . ASP A 1 97 ? 8.614 6.777 -8.239 1.00 76.25 97 ASP A O 1
ATOM 746 N N . PRO A 1 98 ? 8.375 5.391 -6.473 1.00 67.31 98 PRO A N 1
ATOM 747 C CA . PRO A 1 98 ? 8.246 6.489 -5.550 1.00 67.31 98 PRO A CA 1
ATOM 748 C C . PRO A 1 98 ? 9.571 7.248 -5.545 1.00 67.31 98 PRO A C 1
ATOM 750 O O . PRO A 1 98 ? 10.622 6.622 -5.338 1.00 67.31 98 PRO A O 1
ATOM 753 N N . PRO A 1 99 ? 9.554 8.589 -5.689 1.00 59.81 99 PRO A N 1
ATOM 754 C CA . PRO A 1 99 ? 10.768 9.373 -5.552 1.00 59.81 99 PRO A CA 1
ATOM 755 C C . PRO A 1 99 ? 11.451 8.976 -4.240 1.00 59.81 99 PRO A C 1
ATOM 757 O O . PRO 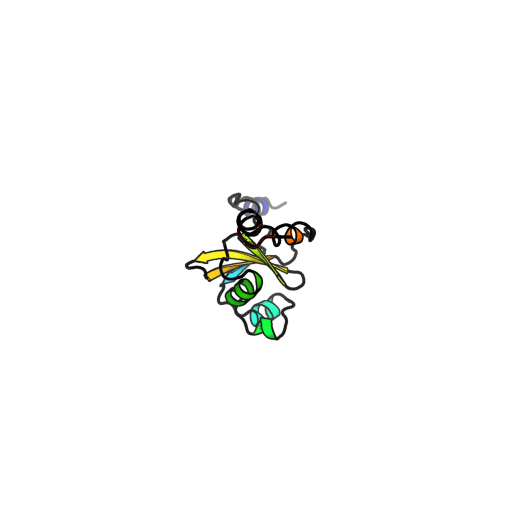A 1 99 ? 10.788 8.697 -3.231 1.00 59.81 99 PRO A O 1
ATOM 760 N N . GLN A 1 100 ? 12.782 8.876 -4.254 1.00 53.03 100 GLN A N 1
ATOM 761 C CA . GLN A 1 100 ? 13.576 8.621 -3.053 1.00 53.03 100 GLN A CA 1
ATOM 762 C C . GLN A 1 100 ? 13.499 9.844 -2.127 1.00 53.03 100 GLN A C 1
ATOM 764 O O . GLN A 1 100 ? 14.474 10.552 -1.916 1.00 53.03 100 GLN A O 1
ATOM 769 N N . GLU A 1 101 ? 12.320 10.116 -1.574 1.00 51.38 101 GLU A N 1
ATOM 770 C CA . GLU A 1 101 ? 12.135 11.080 -0.509 1.00 51.38 101 GLU A CA 1
ATOM 771 C C . GLU A 1 101 ? 12.691 10.446 0.761 1.00 51.38 101 GLU A C 1
ATOM 773 O O . GLU A 1 101 ? 12.071 9.627 1.445 1.00 51.38 101 GLU A O 1
ATOM 778 N N . GLU A 1 102 ? 13.962 10.763 0.970 1.00 45.25 102 GLU A N 1
ATOM 779 C CA . GLU A 1 102 ? 14.708 10.770 2.212 1.00 45.25 102 GLU A CA 1
ATOM 780 C C . GLU A 1 102 ? 13.829 10.530 3.450 1.00 45.25 102 GLU A C 1
ATOM 782 O O . GLU A 1 102 ? 13.151 11.417 3.965 1.00 45.25 102 GLU A O 1
ATOM 787 N N . SER A 1 103 ? 13.864 9.282 3.918 1.00 47.34 103 SER A N 1
ATOM 788 C CA . SER A 1 103 ? 13.991 8.746 5.289 1.00 47.34 103 SER A CA 1
ATOM 789 C C . SER A 1 103 ? 14.040 9.690 6.527 1.00 47.34 103 SER A C 1
ATOM 791 O O . SER A 1 103 ? 14.046 9.210 7.661 1.00 47.34 103 SER A O 1
ATOM 793 N N . LEU A 1 104 ? 14.055 11.016 6.403 1.00 47.69 104 LEU A N 1
ATOM 794 C CA . LEU A 1 104 ? 14.278 11.969 7.492 1.00 47.69 104 LEU A CA 1
ATOM 795 C C . LEU A 1 104 ? 13.012 12.326 8.284 1.00 47.69 104 LEU A C 1
ATOM 797 O O . LEU A 1 104 ? 13.082 12.482 9.504 1.00 47.69 104 LEU A O 1
ATOM 801 N N . LEU A 1 105 ? 11.829 12.375 7.665 1.00 50.12 105 LEU A N 1
ATOM 802 C CA . LEU A 1 105 ? 10.606 12.771 8.388 1.00 50.12 105 LEU A CA 1
ATOM 803 C C . LEU A 1 105 ? 9.977 11.630 9.212 1.00 50.12 105 LEU A C 1
ATOM 805 O O . LEU A 1 105 ? 9.298 11.892 10.211 1.00 50.12 105 LEU A O 1
ATOM 809 N N . LYS A 1 106 ? 10.264 10.358 8.883 1.00 46.41 106 LYS A N 1
ATOM 810 C CA . LYS A 1 106 ? 9.760 9.189 9.637 1.00 46.41 106 LYS A CA 1
ATOM 811 C C . LYS A 1 106 ? 10.460 8.970 10.989 1.00 46.41 106 LYS A C 1
ATOM 813 O O . LYS A 1 106 ? 9.872 8.333 11.858 1.00 46.41 106 LYS A O 1
ATOM 818 N N . LYS A 1 107 ? 11.645 9.555 11.228 1.00 45.69 107 LYS A N 1
ATOM 819 C CA . LYS A 1 107 ? 12.330 9.497 12.540 1.00 45.69 107 LYS A CA 1
ATOM 820 C C . LYS A 1 107 ? 11.842 10.533 13.562 1.00 45.69 107 LYS A C 1
ATOM 822 O O . LYS A 1 107 ? 12.020 10.316 14.756 1.00 45.69 107 LYS A O 1
ATOM 827 N N . VAL A 1 108 ? 11.209 11.633 13.145 1.00 49.62 108 VAL A N 1
ATOM 828 C CA . VAL A 1 108 ? 10.927 12.758 14.065 1.00 49.62 108 VAL A CA 1
ATOM 829 C C . VAL A 1 108 ? 9.532 12.692 14.709 1.00 49.62 108 VAL A C 1
ATOM 831 O O . VAL A 1 108 ? 9.362 13.129 15.845 1.00 49.62 108 VAL A O 1
ATOM 834 N N . ARG A 1 109 ? 8.527 12.076 14.069 1.00 46.38 109 ARG A N 1
ATOM 835 C CA . ARG A 1 109 ? 7.137 12.072 14.588 1.00 46.38 109 ARG A CA 1
ATOM 836 C C . ARG A 1 109 ? 6.732 10.876 15.448 1.00 46.38 109 ARG A C 1
ATOM 838 O O . ARG A 1 109 ? 5.670 10.924 16.063 1.00 46.38 109 ARG A O 1
ATOM 845 N N . MET A 1 110 ? 7.563 9.840 15.558 1.00 47.78 110 MET A N 1
ATOM 846 C CA . MET A 1 110 ? 7.269 8.698 16.438 1.00 47.78 110 MET A CA 1
ATOM 847 C C . MET A 1 110 ? 7.657 8.949 17.909 1.00 47.78 110 MET A C 1
ATOM 849 O O . MET A 1 110 ? 7.403 8.103 18.757 1.00 47.78 110 MET A O 1
ATOM 853 N N . ARG A 1 111 ? 8.229 10.124 18.231 1.00 49.06 111 ARG A N 1
ATOM 854 C CA . ARG A 1 111 ? 8.743 10.465 19.572 1.00 49.06 111 ARG A CA 1
ATOM 855 C C . ARG A 1 111 ? 8.053 11.643 20.270 1.00 49.06 111 ARG A C 1
ATOM 857 O O . ARG A 1 111 ? 8.610 12.185 21.215 1.00 49.06 111 ARG A O 1
ATOM 864 N N . TRP A 1 112 ? 6.865 12.048 19.823 1.00 48.62 112 TRP A N 1
ATOM 865 C CA . TRP A 1 112 ? 6.131 13.185 20.400 1.00 48.62 112 TRP A CA 1
ATOM 866 C C . TRP A 1 112 ? 4.614 12.961 20.356 1.00 48.62 112 TRP A C 1
ATOM 868 O O . TRP A 1 112 ? 3.904 13.733 19.717 1.00 48.62 112 TRP A O 1
ATOM 878 N N . ARG A 1 113 ? 4.102 11.890 20.986 1.00 47.91 113 ARG A N 1
ATOM 879 C CA . ARG A 1 113 ? 2.642 11.719 21.117 1.00 47.91 113 ARG A CA 1
ATOM 880 C C . ARG A 1 113 ? 2.043 11.915 22.511 1.00 47.91 113 ARG A C 1
ATOM 882 O O . ARG A 1 113 ? 0.936 12.414 22.554 1.00 47.91 113 ARG A O 1
ATOM 889 N N . GLU A 1 114 ? 2.741 11.708 23.630 1.00 47.53 114 GLU A N 1
ATOM 890 C CA . GLU A 1 114 ? 2.058 11.829 24.945 1.00 47.53 114 GLU A CA 1
ATOM 891 C C . GLU A 1 114 ? 2.938 12.236 26.142 1.00 47.53 114 GLU A C 1
ATOM 893 O O . GLU A 1 114 ? 2.426 12.441 27.238 1.00 47.53 114 GLU A O 1
ATOM 898 N N . ALA A 1 115 ? 4.254 12.410 25.977 1.00 49.53 115 ALA A N 1
ATOM 899 C CA . ALA A 1 115 ? 5.162 12.460 27.130 1.00 49.53 115 ALA A CA 1
ATOM 900 C C . ALA A 1 115 ? 5.380 13.845 27.779 1.00 49.53 115 ALA A C 1
ATOM 902 O O . ALA A 1 115 ? 5.895 13.899 28.892 1.00 49.53 115 ALA A O 1
ATOM 903 N N . LEU A 1 116 ? 5.008 14.970 27.144 1.00 51.69 116 LEU A N 1
ATOM 904 C CA . LEU A 1 116 ? 5.356 16.298 27.690 1.00 51.69 116 LEU A CA 1
ATOM 905 C C . LEU A 1 116 ? 4.300 16.942 28.600 1.00 51.69 116 LEU A C 1
ATOM 907 O O . LEU A 1 116 ? 4.591 17.973 29.202 1.00 51.69 116 LEU A O 1
ATOM 911 N N . LYS A 1 117 ? 3.097 16.366 28.731 1.00 51.09 117 LYS A N 1
ATOM 912 C CA . LYS A 1 117 ? 2.068 16.921 29.631 1.00 51.09 117 LYS A CA 1
ATOM 913 C C . LYS A 1 117 ? 1.974 16.199 30.978 1.00 51.09 117 LYS A C 1
ATOM 915 O O . LYS A 1 117 ? 1.512 16.805 31.932 1.00 51.09 117 LYS A O 1
ATOM 920 N N . SER A 1 118 ? 2.479 14.968 31.075 1.00 56.03 118 SER A N 1
ATOM 921 C CA . SER A 1 118 ? 2.279 14.114 32.258 1.00 56.03 118 SER A CA 1
ATOM 922 C C . SER A 1 118 ? 3.499 14.008 33.182 1.00 56.03 118 SER A C 1
ATOM 924 O O . SER A 1 118 ? 3.353 13.581 34.320 1.00 56.03 118 SER A O 1
ATOM 926 N N . LEU A 1 119 ? 4.701 14.415 32.744 1.00 50.19 119 LEU A N 1
ATOM 927 C CA . LEU A 1 119 ? 5.899 14.344 33.600 1.00 50.19 119 LEU A CA 1
ATOM 928 C C . LEU A 1 119 ? 6.055 15.534 34.560 1.00 50.19 119 LEU A C 1
ATOM 930 O O . LEU A 1 119 ? 6.835 15.446 35.503 1.00 50.19 119 LEU A O 1
ATOM 934 N N . ARG A 1 120 ? 5.327 16.641 34.344 1.00 53.66 120 ARG A N 1
ATOM 935 C CA . ARG A 1 120 ? 5.384 17.794 35.259 1.00 53.66 120 ARG A CA 1
ATOM 936 C C . ARG A 1 120 ? 4.545 17.584 36.523 1.00 53.66 120 ARG A C 1
ATOM 938 O O . ARG A 1 120 ? 4.898 18.134 37.556 1.00 53.66 120 ARG A O 1
ATOM 945 N N . ASP A 1 121 ? 3.499 16.762 36.448 1.00 52.12 121 ASP A N 1
ATOM 946 C CA . ASP A 1 121 ? 2.595 16.511 37.578 1.00 52.12 121 ASP A CA 1
ATOM 947 C C . ASP A 1 121 ? 2.998 15.292 38.428 1.00 52.12 121 ASP A C 1
ATOM 949 O O . ASP A 1 121 ? 2.548 15.176 39.562 1.00 52.12 121 ASP A O 1
ATOM 953 N N . LEU A 1 122 ? 3.886 14.411 37.936 1.00 50.28 122 LEU A N 1
ATOM 954 C CA . LEU A 1 122 ? 4.280 13.188 38.656 1.00 50.28 122 LEU A CA 1
ATOM 955 C C . LEU A 1 122 ? 5.584 13.316 39.469 1.00 50.28 122 LEU A C 1
ATOM 957 O O . LEU A 1 122 ? 5.813 12.509 40.358 1.00 50.28 122 LEU A O 1
ATOM 961 N N . PHE A 1 123 ? 6.441 14.314 39.209 1.00 49.66 123 PHE A N 1
ATOM 962 C CA . PHE A 1 123 ? 7.733 14.450 39.915 1.00 49.66 123 PHE A CA 1
ATOM 963 C C . PHE A 1 123 ? 7.713 15.425 41.111 1.00 49.66 123 PHE A C 1
ATOM 965 O O . PHE A 1 123 ? 8.744 15.635 41.742 1.00 49.66 123 PHE A O 1
ATOM 972 N N . ILE A 1 124 ? 6.564 16.040 41.423 1.00 56.53 124 ILE A N 1
ATOM 973 C CA . ILE A 1 124 ? 6.421 17.035 42.509 1.00 5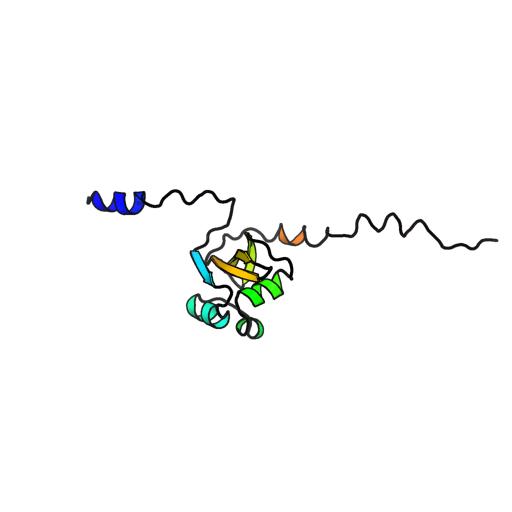6.53 124 ILE A CA 1
ATOM 974 C C . ILE A 1 124 ? 5.520 16.569 43.664 1.00 56.53 124 ILE A C 1
ATOM 976 O O . ILE A 1 124 ? 5.470 17.239 44.692 1.00 56.53 124 ILE A O 1
ATOM 980 N N . ALA A 1 125 ? 4.869 15.410 43.562 1.00 49.69 125 ALA A N 1
ATOM 981 C CA . ALA A 1 125 ? 3.992 14.909 44.617 1.00 49.69 125 ALA A CA 1
ATOM 982 C C . ALA A 1 125 ? 4.473 13.553 45.161 1.00 49.69 125 ALA A C 1
ATOM 984 O O . ALA A 1 125 ? 4.352 12.533 44.490 1.00 49.69 125 ALA A O 1
ATOM 985 N N . ASP A 1 126 ? 4.961 13.604 46.402 1.00 41.41 126 ASP A N 1
ATOM 986 C CA . ASP A 1 126 ? 5.128 12.517 47.374 1.00 41.41 126 ASP A CA 1
ATOM 987 C C . ASP A 1 126 ? 6.301 11.527 47.221 1.00 41.41 126 ASP A C 1
ATOM 989 O O . ASP A 1 126 ? 6.175 10.443 46.660 1.00 41.41 126 ASP A O 1
ATOM 993 N N . ASP A 1 127 ? 7.393 11.814 47.943 1.00 46.50 127 ASP A N 1
ATOM 994 C CA . ASP A 1 127 ? 7.706 10.947 49.091 1.00 46.50 127 ASP A CA 1
ATOM 995 C C . ASP A 1 127 ? 7.735 11.786 50.394 1.00 46.50 127 ASP A C 1
ATOM 997 O O . ASP A 1 127 ? 8.598 12.659 50.560 1.00 46.50 127 ASP A O 1
ATOM 1001 N N . PRO A 1 128 ? 6.761 11.569 51.296 1.00 53.56 128 PRO A N 1
ATOM 1002 C CA . PRO A 1 128 ? 6.656 12.166 52.614 1.00 53.56 128 PRO A CA 1
ATOM 1003 C C . PRO A 1 128 ? 7.331 11.279 53.672 1.00 53.56 128 PRO A C 1
ATOM 1005 O O . PRO A 1 128 ? 6.791 10.237 54.035 1.00 53.56 128 PRO A O 1
ATOM 1008 N N . ARG A 1 129 ? 8.461 11.733 54.238 1.00 45.25 129 ARG A N 1
ATOM 1009 C CA . ARG A 1 129 ? 8.996 11.373 55.577 1.00 45.25 129 ARG A CA 1
ATOM 1010 C C . ARG A 1 129 ? 10.279 12.171 55.871 1.00 45.25 129 ARG A C 1
ATOM 1012 O O . ARG A 1 129 ? 11.326 11.891 55.301 1.00 45.25 129 ARG A O 1
ATOM 1019 N N . GLY A 1 130 ? 10.213 13.145 56.785 1.00 42.09 130 GLY A N 1
ATOM 1020 C CA . GLY A 1 130 ? 11.400 13.571 57.556 1.00 42.09 130 GLY A CA 1
ATOM 1021 C C . GLY A 1 130 ? 11.720 12.546 58.658 1.00 42.09 130 GLY A C 1
ATOM 1022 O O . GLY A 1 130 ? 11.132 11.462 58.638 1.00 42.09 130 GLY A O 1
ATOM 1023 N N . PRO A 1 131 ? 12.494 12.875 59.709 1.00 52.66 131 PRO A N 1
ATOM 1024 C CA . PRO A 1 131 ? 13.554 13.878 59.889 1.00 52.66 131 PRO A CA 1
ATOM 1025 C C . PRO A 1 131 ? 14.925 13.193 60.133 1.00 52.66 131 PRO A C 1
ATOM 1027 O O . PRO A 1 131 ? 14.945 11.993 60.367 1.00 52.66 131 PRO A O 1
ATOM 1030 N N . PHE A 1 132 ? 16.041 13.928 60.086 1.00 44.03 132 PHE A N 1
ATOM 1031 C CA . PHE A 1 132 ? 17.237 13.838 60.957 1.00 44.03 132 PHE A CA 1
ATOM 1032 C C . PHE A 1 132 ? 18.301 14.813 60.445 1.00 44.03 132 PHE A C 1
ATOM 1034 O O . PHE A 1 132 ? 18.541 14.830 59.217 1.00 44.03 132 PHE A O 1
#

pLDDT: mean 70.45, std 18.39, range [38.59, 93.44]

Foldseek 3Di:
DDPVVVVVVVPPPPPDPPDPLFDFPDKDFQQAAQLVCCVVLVFDDDPVNRRDGNQVNCCVVVHQQDDFQDWDDTDQKIKGQHDADPSTRGMIGIGNHTPPPDPPPVVPPVPDDDPPPPPVVPPPDDDDDDDD

Secondary structure (DSSP, 8-state):
--THHHHHHHT-------TTPPP--EEEETTSBHHHHHHHHT----HHHHTSBHHHHHHHHH-S---TT-EEEETTEEEEEEEEETTEEEEEEEESS-----TTGGGTGGG-SSTTTTHHHHSSS-------

Radius of gyration: 22.73 Å; chains: 1; bounding box: 32×34×100 Å

Sequence (132 aa):
MIPTLDRLFGARRARTRTKDTGTVDFVLEGTASAALVADLYGLAFEAEERELTLEQFMRSRLGKDIKEGDRTRVGGVALTALQVRDGAVHQVGLDLDPPQEESLLKKVRMRWREALKSLRDLFIADDPRGPF